Protein AF-A0A662FRE4-F1 (afdb_monomer_lite)

Sequence (69 aa):
MQICEICGERSTKLFECRICGRRVCILEFNAKEKICEICEMTLCRKCKNQLSIAVCNLCGILVCEDCSV

Structure (mmCIF, N/CA/C/O backbone):
data_AF-A0A662FRE4-F1
#
_entry.id   AF-A0A662FRE4-F1
#
loop_
_atom_site.group_PDB
_atom_site.id
_atom_site.type_symbol
_atom_site.label_atom_id
_atom_site.label_alt_id
_atom_site.label_comp_id
_atom_site.label_asym_id
_atom_site.label_entity_id
_atom_site.label_seq_id
_atom_site.pdbx_PDB_ins_code
_atom_site.Cartn_x
_atom_site.Cartn_y
_atom_site.Cartn_z
_atom_site.occupancy
_atom_site.B_iso_or_equiv
_atom_site.auth_seq_id
_atom_site.auth_comp_id
_atom_site.auth_asym_id
_atom_site.auth_atom_id
_atom_site.pdbx_PDB_model_num
ATOM 1 N N . MET A 1 1 ? 11.240 -7.035 -19.337 1.00 60.81 1 MET A N 1
ATOM 2 C CA . MET A 1 1 ? 11.126 -5.769 -18.577 1.00 60.81 1 MET A CA 1
ATOM 3 C C . MET A 1 1 ? 9.684 -5.629 -18.143 1.00 60.81 1 MET A C 1
ATOM 5 O O . MET A 1 1 ? 8.815 -5.843 -18.979 1.00 60.81 1 MET A O 1
ATOM 9 N N . GLN A 1 2 ? 9.432 -5.357 -16.866 1.00 83.56 2 GLN A N 1
ATOM 10 C CA . GLN A 1 2 ? 8.075 -5.178 -16.347 1.00 83.56 2 GLN A CA 1
ATOM 11 C C . GLN A 1 2 ? 7.834 -3.689 -16.059 1.00 83.56 2 GLN A C 1
ATOM 13 O O . GLN A 1 2 ? 8.794 -2.931 -15.920 1.00 83.56 2 GLN A O 1
ATOM 18 N N . ILE A 1 3 ? 6.574 -3.261 -16.019 1.00 87.56 3 ILE A N 1
ATOM 19 C CA . ILE A 1 3 ? 6.197 -1.854 -15.827 1.00 87.56 3 ILE A CA 1
ATOM 20 C C . ILE A 1 3 ? 5.634 -1.682 -14.419 1.00 87.56 3 ILE A C 1
ATOM 22 O O . ILE A 1 3 ? 4.814 -2.489 -13.989 1.00 87.56 3 ILE A O 1
ATOM 26 N N . CYS A 1 4 ? 6.090 -0.652 -13.710 1.00 88.56 4 CYS A N 1
ATOM 27 C CA . CYS A 1 4 ? 5.544 -0.283 -12.41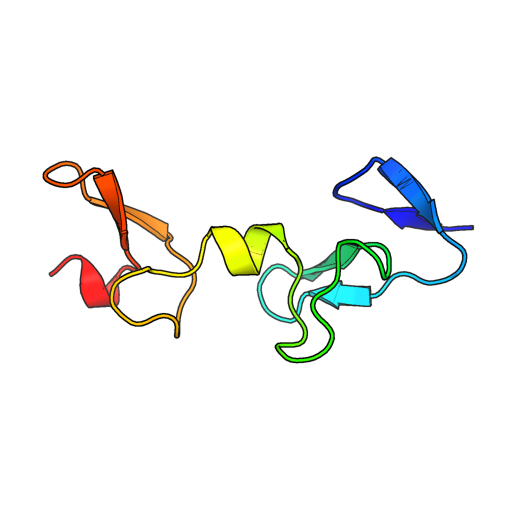2 1.00 88.56 4 CYS A CA 1
ATOM 28 C C . CYS A 1 4 ? 4.094 0.188 -12.561 1.00 88.56 4 CYS A C 1
ATOM 30 O O . CYS A 1 4 ? 3.822 1.104 -13.334 1.00 88.56 4 CYS A O 1
ATOM 32 N N . GLU A 1 5 ? 3.179 -0.385 -11.781 1.00 85.62 5 GLU A N 1
ATOM 33 C CA . GLU A 1 5 ? 1.761 -0.002 -11.803 1.00 85.62 5 GLU A CA 1
ATOM 34 C C . GLU A 1 5 ? 1.473 1.370 -11.168 1.00 85.62 5 GLU A C 1
ATOM 36 O O . GLU A 1 5 ? 0.336 1.832 -11.232 1.00 85.62 5 GLU A O 1
ATOM 41 N N . ILE A 1 6 ? 2.470 2.026 -10.555 1.00 85.38 6 ILE A N 1
ATOM 42 C CA . ILE A 1 6 ? 2.314 3.377 -9.992 1.00 85.38 6 ILE A CA 1
ATOM 43 C C . ILE A 1 6 ? 2.940 4.436 -10.895 1.00 85.38 6 ILE A C 1
ATOM 45 O O . ILE A 1 6 ? 2.226 5.258 -11.461 1.00 85.38 6 ILE A O 1
ATOM 49 N N . CYS A 1 7 ? 4.262 4.413 -11.063 1.00 87.94 7 CYS A N 1
ATOM 50 C CA . CYS A 1 7 ? 4.953 5.438 -11.844 1.00 87.94 7 CYS A CA 1
ATOM 51 C C . CYS A 1 7 ? 4.944 5.176 -13.360 1.00 87.94 7 CYS A C 1
ATOM 53 O O . CYS A 1 7 ? 5.338 6.044 -14.131 1.00 87.94 7 CYS A O 1
ATOM 55 N N . GLY A 1 8 ? 4.536 3.983 -13.812 1.00 85.88 8 GLY A N 1
ATOM 56 C CA . GLY A 1 8 ? 4.548 3.620 -15.233 1.00 85.88 8 GLY A CA 1
ATOM 57 C C . GLY A 1 8 ? 5.946 3.396 -15.821 1.00 85.88 8 GLY A C 1
ATOM 58 O O . GLY A 1 8 ? 6.076 3.137 -17.019 1.00 85.88 8 GLY A O 1
ATOM 59 N N . GLU A 1 9 ? 7.005 3.459 -15.009 1.00 89.44 9 GLU A N 1
ATOM 60 C CA . GLU A 1 9 ? 8.369 3.239 -15.482 1.00 89.44 9 GLU A CA 1
ATOM 61 C C . GLU A 1 9 ? 8.697 1.756 -15.663 1.00 89.44 9 GLU A C 1
ATOM 63 O O . GLU A 1 9 ? 8.213 0.870 -14.947 1.00 89.44 9 GLU A O 1
ATOM 68 N N . ARG A 1 10 ? 9.584 1.476 -16.621 1.00 87.62 10 ARG A N 1
ATOM 69 C CA . ARG A 1 10 ? 10.119 0.130 -16.831 1.00 87.62 10 ARG A CA 1
ATOM 70 C C . ARG A 1 10 ? 11.139 -0.180 -15.748 1.00 87.62 10 ARG A C 1
ATOM 72 O O . ARG A 1 10 ? 12.141 0.509 -15.611 1.00 87.62 10 ARG A O 1
ATOM 79 N N . SER A 1 11 ? 10.914 -1.268 -15.028 1.00 87.44 11 SER A N 1
ATOM 80 C CA . SER A 1 11 ? 11.822 -1.759 -13.999 1.00 87.44 11 SER A CA 1
ATOM 81 C C . SER A 1 11 ? 12.264 -3.191 -14.275 1.00 87.44 11 SER A C 1
ATOM 83 O O . SER A 1 11 ? 11.539 -4.021 -14.834 1.00 87.44 11 SER A O 1
ATOM 85 N N . THR A 1 12 ? 13.499 -3.481 -13.874 1.00 86.50 12 THR A N 1
ATOM 86 C CA . THR A 1 12 ? 14.093 -4.822 -13.973 1.00 86.50 12 THR A CA 1
ATOM 87 C C . THR A 1 12 ? 13.505 -5.770 -12.931 1.00 86.50 12 THR A C 1
ATOM 89 O O . THR A 1 12 ? 13.398 -6.968 -13.180 1.00 86.50 12 THR A O 1
ATOM 92 N N . LYS A 1 13 ? 13.096 -5.231 -11.778 1.00 88.00 13 LYS A N 1
ATOM 93 C CA . LYS A 1 13 ? 12.405 -5.952 -10.708 1.00 88.00 13 LYS A CA 1
ATOM 94 C C . LYS A 1 13 ? 11.172 -5.172 -10.278 1.00 88.00 13 LYS A C 1
ATOM 96 O O . LYS A 1 13 ? 11.266 -3.970 -10.033 1.00 88.00 13 LYS A O 1
ATOM 101 N N . LEU A 1 14 ? 10.056 -5.877 -10.158 1.00 89.88 14 LEU A N 1
ATOM 102 C CA . LEU A 1 14 ? 8.869 -5.391 -9.473 1.00 89.88 14 LEU A CA 1
ATOM 103 C C . LEU A 1 14 ? 8.669 -6.167 -8.177 1.00 89.88 14 LEU A C 1
ATOM 105 O O . LEU A 1 14 ? 9.061 -7.329 -8.063 1.00 89.88 14 LEU A O 1
ATOM 109 N N . PHE A 1 15 ? 8.040 -5.503 -7.224 1.00 91.12 15 PHE A N 1
ATOM 110 C CA . PHE A 1 15 ? 7.672 -6.022 -5.923 1.00 91.12 15 PHE A CA 1
ATOM 111 C C . PHE A 1 15 ? 6.160 -5.971 -5.790 1.00 91.12 15 PHE A C 1
ATOM 113 O O . PHE A 1 15 ? 5.533 -4.979 -6.156 1.00 91.12 15 PHE A O 1
ATOM 120 N N . GLU A 1 16 ? 5.576 -7.047 -5.284 1.00 87.12 16 GLU A N 1
ATOM 121 C CA . GLU A 1 16 ? 4.138 -7.132 -5.076 1.00 87.12 16 GLU A CA 1
ATOM 122 C C . GLU A 1 16 ? 3.781 -6.586 -3.692 1.00 87.12 16 GLU A C 1
ATOM 124 O O . GLU A 1 16 ? 4.332 -7.012 -2.674 1.00 87.12 16 GLU A O 1
ATOM 129 N N . CYS A 1 17 ? 2.874 -5.614 -3.651 1.00 84.75 17 CYS A N 1
ATOM 130 C CA . CYS A 1 17 ? 2.344 -5.084 -2.406 1.00 84.75 17 CYS A CA 1
ATOM 131 C C . CYS A 1 17 ? 1.511 -6.159 -1.701 1.00 84.75 17 CYS A C 1
ATOM 133 O O . CYS A 1 17 ? 0.507 -6.610 -2.247 1.00 84.75 17 CYS A O 1
ATOM 135 N N . ARG A 1 18 ? 1.850 -6.500 -0.450 1.00 79.00 18 ARG A N 1
ATOM 136 C CA . ARG A 1 18 ? 1.120 -7.529 0.318 1.00 79.00 18 ARG A CA 1
ATOM 137 C C . ARG A 1 18 ? -0.337 -7.178 0.636 1.00 79.00 18 ARG A C 1
ATOM 139 O O . ARG A 1 18 ? -1.073 -8.029 1.116 1.00 79.00 18 ARG A O 1
ATOM 146 N N . ILE A 1 19 ? -0.711 -5.912 0.459 1.00 75.62 19 ILE A N 1
ATOM 147 C CA . ILE A 1 19 ? -2.028 -5.394 0.814 1.00 75.62 19 ILE A CA 1
ATOM 148 C C . ILE A 1 19 ? -2.938 -5.307 -0.418 1.00 75.62 19 ILE A C 1
ATOM 150 O O . ILE A 1 19 ? -4.027 -5.865 -0.407 1.00 75.62 19 ILE A O 1
ATOM 154 N N . CYS A 1 20 ? -2.522 -4.589 -1.467 1.00 76.50 20 CYS A N 1
ATOM 155 C CA . CYS A 1 20 ? -3.356 -4.371 -2.657 1.00 76.50 20 CYS A CA 1
ATOM 156 C C . CYS A 1 20 ? -2.993 -5.269 -3.846 1.00 76.50 20 CYS A C 1
ATOM 158 O O . CYS A 1 20 ? -3.694 -5.242 -4.852 1.00 76.50 20 CYS A O 1
ATOM 160 N N . GLY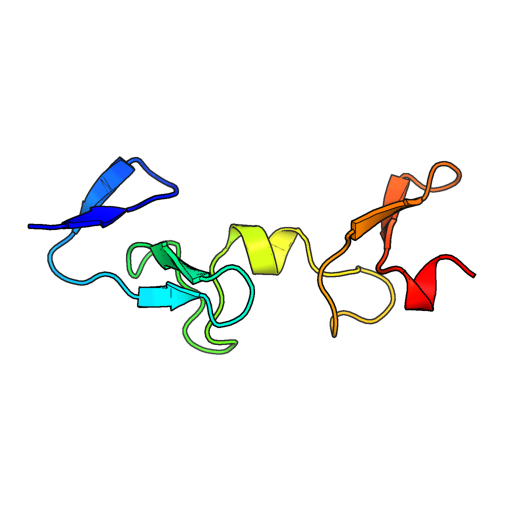 A 1 21 ? -1.886 -6.015 -3.769 1.00 79.00 21 GLY A N 1
ATOM 161 C CA . GLY A 1 21 ? -1.418 -6.900 -4.839 1.00 79.00 21 GLY A CA 1
ATOM 162 C C . GLY A 1 21 ? -0.768 -6.198 -6.038 1.00 79.00 21 GLY A C 1
ATOM 163 O O . GLY A 1 21 ? -0.363 -6.874 -6.978 1.00 79.00 21 GLY A O 1
ATOM 164 N N . ARG A 1 22 ? -0.639 -4.861 -6.036 1.00 83.12 22 ARG A N 1
ATOM 165 C CA . ARG A 1 22 ? 0.021 -4.124 -7.132 1.00 83.12 22 ARG A CA 1
ATOM 166 C C . ARG A 1 22 ? 1.511 -4.440 -7.211 1.00 83.12 22 ARG A C 1
ATOM 168 O O . ARG A 1 22 ? 2.185 -4.514 -6.182 1.00 83.12 22 ARG A O 1
ATOM 175 N N . ARG A 1 23 ? 2.036 -4.530 -8.431 1.00 91.06 23 ARG A N 1
ATOM 176 C CA . ARG A 1 23 ? 3.451 -4.723 -8.753 1.00 91.06 23 ARG A CA 1
ATOM 177 C C . ARG A 1 23 ? 4.124 -3.387 -9.023 1.00 91.06 23 ARG A C 1
ATOM 179 O O . ARG A 1 23 ? 3.866 -2.714 -10.019 1.00 91.06 23 ARG A O 1
ATOM 186 N N . VAL A 1 24 ? 5.023 -3.012 -8.129 1.00 91.38 24 VAL A N 1
ATOM 187 C CA . VAL A 1 24 ? 5.627 -1.680 -8.099 1.00 91.38 24 VAL A CA 1
ATOM 188 C C . VAL A 1 24 ? 7.147 -1.774 -8.118 1.00 91.38 24 VAL A C 1
ATOM 190 O O . VAL A 1 24 ? 7.726 -2.787 -7.726 1.00 91.38 24 VAL A O 1
ATOM 193 N N . CYS A 1 25 ? 7.816 -0.755 -8.644 1.00 92.88 25 CYS A N 1
ATOM 194 C CA . CYS A 1 25 ? 9.274 -0.708 -8.649 1.00 92.88 25 CYS A CA 1
ATOM 195 C C . CYS A 1 25 ? 9.816 -0.517 -7.226 1.00 92.88 25 CYS A C 1
ATOM 197 O O . CYS A 1 25 ? 9.082 -0.145 -6.316 1.00 92.88 25 CYS A O 1
ATOM 199 N N . ILE A 1 26 ? 11.118 -0.744 -7.031 1.00 89.50 26 ILE A N 1
ATOM 200 C CA . ILE A 1 26 ? 11.756 -0.599 -5.712 1.00 89.50 26 ILE A CA 1
ATOM 201 C C . ILE A 1 26 ? 11.638 0.814 -5.121 1.00 89.50 26 ILE A C 1
ATOM 203 O O . ILE A 1 26 ? 11.708 0.964 -3.910 1.00 89.50 26 ILE A O 1
ATOM 207 N N . LEU A 1 27 ? 11.471 1.832 -5.970 1.00 89.19 27 LEU A N 1
ATOM 208 C CA . LEU A 1 27 ? 11.301 3.223 -5.547 1.00 89.19 27 LEU A CA 1
ATOM 209 C C . LEU A 1 27 ? 9.946 3.435 -4.864 1.00 89.19 27 LEU A C 1
ATOM 211 O O . LEU A 1 27 ? 9.877 4.087 -3.837 1.0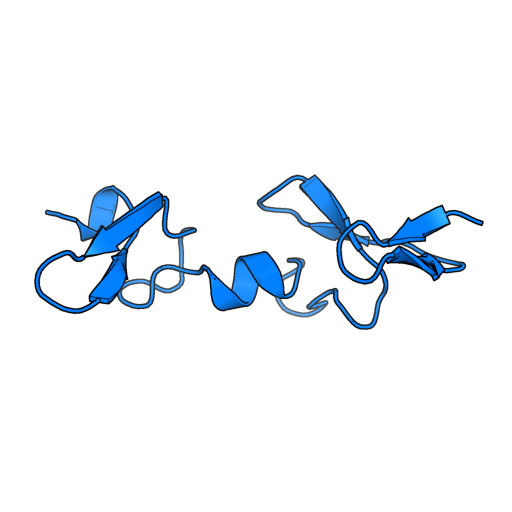0 89.19 27 LEU A O 1
ATOM 215 N N . GLU A 1 28 ? 8.905 2.806 -5.407 1.00 88.44 28 GLU A N 1
ATOM 216 C CA . GLU A 1 28 ? 7.516 2.878 -4.937 1.00 88.44 28 GLU A CA 1
ATOM 217 C C . GLU A 1 28 ? 7.169 1.741 -3.959 1.00 88.44 28 GLU A C 1
ATOM 219 O O . GLU A 1 28 ? 6.009 1.547 -3.582 1.00 88.44 28 GLU A O 1
ATOM 224 N N . PHE A 1 29 ? 8.156 0.919 -3.597 1.00 90.75 29 PHE A N 1
ATOM 225 C CA . PHE A 1 29 ? 7.982 -0.225 -2.716 1.00 90.75 29 PHE A CA 1
ATOM 226 C C . PHE A 1 29 ? 8.645 0.024 -1.369 1.00 90.75 29 PHE A C 1
ATOM 228 O O . PHE A 1 29 ? 9.871 0.052 -1.244 1.00 90.75 29 PHE A O 1
ATOM 235 N N . ASN A 1 30 ? 7.834 0.082 -0.322 1.00 87.81 30 ASN A N 1
ATOM 236 C CA . ASN A 1 30 ? 8.326 0.103 1.037 1.00 87.81 30 ASN A CA 1
ATOM 237 C C . ASN A 1 30 ? 8.742 -1.313 1.463 1.00 87.81 30 ASN A C 1
ATOM 239 O O . ASN A 1 30 ? 7.926 -2.137 1.881 1.00 87.81 30 ASN A O 1
ATOM 243 N N . ALA A 1 31 ? 10.043 -1.596 1.378 1.00 85.81 31 ALA A N 1
ATOM 244 C CA . ALA A 1 31 ? 10.600 -2.900 1.733 1.00 85.81 31 ALA A CA 1
ATOM 245 C C . ALA A 1 31 ? 10.505 -3.241 3.233 1.00 85.81 31 ALA A C 1
ATOM 247 O O . ALA A 1 31 ? 10.538 -4.425 3.573 1.00 85.81 31 ALA A O 1
ATOM 248 N N . LYS A 1 32 ? 10.377 -2.243 4.124 1.00 84.81 32 LYS A N 1
ATOM 249 C CA . LYS A 1 32 ? 10.217 -2.480 5.571 1.00 84.81 32 LYS A CA 1
ATOM 250 C C . LYS A 1 32 ? 8.845 -3.076 5.872 1.00 84.81 32 LYS A C 1
ATOM 252 O O . LYS A 1 32 ? 8.753 -4.107 6.528 1.00 84.81 32 LYS A O 1
ATOM 257 N N . GLU A 1 33 ? 7.804 -2.463 5.321 1.00 77.75 33 GLU A N 1
ATOM 258 C CA . GLU A 1 33 ? 6.404 -2.845 5.551 1.00 77.75 33 GLU A CA 1
ATOM 259 C C . GLU A 1 33 ? 5.874 -3.853 4.508 1.00 77.75 33 GLU A C 1
ATOM 261 O O . GLU A 1 33 ? 4.789 -4.422 4.668 1.00 77.75 33 GLU A O 1
ATOM 266 N N . LYS A 1 34 ? 6.657 -4.105 3.446 1.00 87.31 34 LYS A N 1
ATOM 267 C CA . LYS A 1 34 ? 6.324 -4.921 2.262 1.00 87.31 34 LYS A CA 1
ATOM 268 C C . LYS A 1 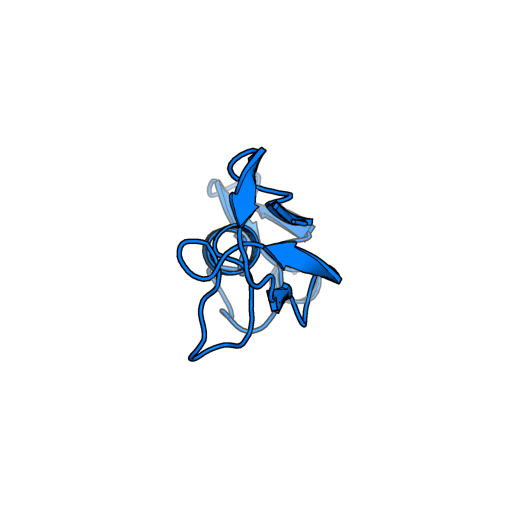34 ? 5.048 -4.458 1.545 1.00 87.31 34 LYS A C 1
ATOM 270 O O . LYS A 1 34 ? 4.227 -5.274 1.115 1.00 87.31 34 LYS A O 1
ATOM 275 N N . ILE A 1 35 ? 4.872 -3.146 1.426 1.00 85.69 35 ILE A N 1
ATOM 276 C CA . ILE A 1 35 ? 3.705 -2.505 0.801 1.00 85.69 35 ILE A CA 1
ATOM 277 C C . ILE A 1 35 ? 4.149 -1.478 -0.234 1.00 85.69 35 ILE A C 1
ATOM 279 O O . ILE A 1 35 ? 5.285 -1.020 -0.201 1.00 85.69 35 ILE A O 1
ATOM 283 N N . CYS A 1 36 ? 3.267 -1.110 -1.161 1.00 87.62 36 CYS A N 1
ATOM 284 C CA . CYS A 1 36 ? 3.530 0.023 -2.042 1.00 87.62 36 CYS A CA 1
ATOM 285 C C . CYS A 1 36 ? 3.323 1.360 -1.318 1.00 87.62 36 CYS A C 1
ATOM 287 O O . CYS A 1 36 ? 2.559 1.429 -0.352 1.00 87.62 36 CYS A O 1
ATOM 289 N N . GLU A 1 37 ? 3.952 2.416 -1.828 1.00 82.62 37 GLU A N 1
ATOM 290 C CA . GLU A 1 37 ? 3.860 3.779 -1.293 1.00 82.62 37 GLU A CA 1
ATOM 291 C C . GLU A 1 37 ? 2.403 4.260 -1.206 1.00 82.62 37 GLU A C 1
ATOM 293 O O . GLU A 1 37 ? 1.984 4.804 -0.192 1.00 82.62 37 GLU A O 1
ATOM 298 N N . ILE A 1 38 ? 1.567 3.950 -2.203 1.00 81.50 38 ILE A N 1
ATOM 299 C CA . ILE A 1 38 ? 0.133 4.278 -2.147 1.00 81.50 38 ILE A CA 1
ATOM 300 C C . ILE A 1 38 ? -0.534 3.626 -0.937 1.00 81.50 38 ILE A C 1
ATOM 302 O O . ILE A 1 38 ? -1.306 4.282 -0.242 1.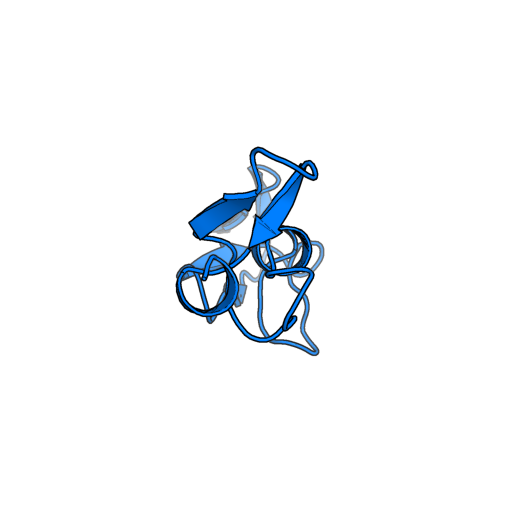00 81.50 38 ILE A O 1
ATOM 306 N N . CYS A 1 39 ? -0.266 2.343 -0.678 1.00 74.50 39 CYS A N 1
ATOM 307 C CA . CYS A 1 39 ? -0.819 1.656 0.487 1.00 74.50 39 CYS A CA 1
ATOM 308 C C . CYS A 1 39 ? -0.310 2.281 1.781 1.00 74.50 39 CYS A C 1
ATOM 310 O O . CYS A 1 39 ? -1.110 2.487 2.681 1.00 74.50 39 CYS A O 1
ATOM 312 N N . GLU A 1 40 ? 0.970 2.642 1.851 1.00 79.12 40 GLU A N 1
ATOM 313 C CA . GLU A 1 40 ? 1.543 3.367 2.987 1.00 79.12 40 GLU A CA 1
ATOM 314 C C . GLU A 1 40 ? 0.841 4.715 3.225 1.00 79.12 40 GLU A C 1
ATOM 316 O O . GLU A 1 40 ? 0.441 5.019 4.349 1.00 79.12 40 GLU A O 1
ATOM 321 N N . MET A 1 41 ? 0.609 5.491 2.164 1.00 71.19 41 MET A N 1
ATOM 322 C CA . MET A 1 41 ? -0.076 6.785 2.223 1.00 71.19 41 MET A CA 1
ATOM 323 C C . MET A 1 41 ? -1.575 6.666 2.526 1.00 71.19 41 MET A C 1
ATOM 325 O O . MET A 1 41 ? -2.165 7.596 3.077 1.00 71.19 41 MET A O 1
ATOM 329 N N . THR A 1 42 ? -2.191 5.537 2.167 1.00 67.00 42 THR A N 1
ATOM 330 C CA . THR A 1 42 ? -3.620 5.252 2.375 1.00 67.00 42 THR A CA 1
ATOM 331 C C . THR A 1 42 ? -3.901 4.438 3.636 1.00 67.00 42 THR A C 1
ATOM 333 O O . THR A 1 42 ? -5.055 4.093 3.896 1.00 67.00 42 THR A O 1
ATOM 336 N N . LEU A 1 43 ? -2.890 4.151 4.462 1.00 67.25 43 LEU A N 1
ATOM 337 C CA . LEU A 1 43 ? -3.108 3.545 5.772 1.00 67.25 43 LEU A CA 1
ATOM 338 C C . LEU A 1 43 ? -4.027 4.428 6.622 1.00 67.25 43 LEU A C 1
ATOM 340 O O . LEU A 1 43 ? -3.926 5.658 6.636 1.00 67.25 43 LEU A O 1
ATOM 344 N N . CYS A 1 44 ? -4.913 3.775 7.372 1.00 62.47 44 CYS A N 1
ATOM 345 C CA . CYS A 1 44 ? -5.746 4.431 8.365 1.00 62.47 44 CYS A CA 1
ATOM 346 C C . CYS A 1 44 ? -4.848 5.231 9.317 1.00 62.47 44 CYS A C 1
ATOM 348 O O . CYS A 1 44 ? -4.032 4.649 10.032 1.00 62.47 44 CYS A O 1
ATOM 350 N N . ARG A 1 45 ? -4.986 6.561 9.380 1.00 64.25 45 ARG A N 1
ATOM 351 C CA . ARG A 1 45 ? -4.132 7.371 10.273 1.00 64.25 45 ARG A CA 1
ATOM 352 C C . ARG A 1 45 ? -4.439 7.139 11.753 1.00 64.25 45 ARG A C 1
ATOM 354 O O . ARG A 1 45 ? -3.632 7.527 12.592 1.00 64.25 45 ARG A O 1
ATOM 361 N N . LYS A 1 46 ? -5.586 6.523 12.065 1.00 58.09 46 LYS A N 1
ATOM 362 C CA . LYS A 1 46 ? -6.022 6.214 13.432 1.00 58.09 46 LYS A CA 1
ATOM 363 C C . LYS A 1 46 ? -5.303 4.981 13.990 1.00 58.09 46 LYS A C 1
ATOM 365 O O . LYS A 1 46 ? -4.750 5.052 15.079 1.00 58.09 46 LYS A O 1
ATOM 370 N N . CYS A 1 47 ? -5.274 3.875 13.244 1.00 59.34 47 CYS A N 1
ATOM 371 C CA . CYS A 1 47 ? -4.680 2.618 13.716 1.00 59.34 47 CYS A CA 1
ATOM 372 C C . CYS A 1 47 ? -3.354 2.256 13.035 1.00 59.34 47 CYS A C 1
ATOM 374 O O . CYS A 1 47 ? -2.627 1.420 13.560 1.00 59.34 47 CYS A O 1
ATOM 376 N N . LYS A 1 48 ? -3.044 2.838 11.866 1.00 61.34 48 LYS A N 1
ATOM 377 C CA . LYS A 1 48 ? -1.902 2.504 10.988 1.00 61.34 48 LYS A CA 1
ATOM 378 C C . LYS A 1 48 ? -1.770 1.018 10.621 1.00 61.34 48 LYS A C 1
ATOM 380 O O . LYS A 1 48 ? -0.766 0.621 10.048 1.00 61.34 48 LYS A O 1
ATOM 385 N N . ASN A 1 49 ? -2.782 0.210 10.927 1.00 57.22 49 ASN A N 1
ATOM 386 C CA . ASN A 1 49 ? -2.722 -1.248 10.844 1.00 57.22 49 ASN A CA 1
ATOM 387 C C . ASN A 1 49 ? -3.564 -1.807 9.687 1.00 57.22 49 ASN A C 1
ATOM 389 O O . ASN A 1 49 ? -3.401 -2.956 9.290 1.00 57.22 49 ASN A O 1
ATOM 393 N N . GLN A 1 50 ? -4.479 -0.995 9.153 1.00 56.44 50 GLN A N 1
ATOM 394 C CA . GLN A 1 50 ? -5.393 -1.355 8.071 1.00 56.44 50 GLN A CA 1
ATOM 395 C C . GLN A 1 50 ? -5.406 -0.254 7.009 1.00 56.44 50 GLN A C 1
ATOM 397 O O . GLN A 1 50 ? -5.233 0.926 7.334 1.00 56.44 50 GLN A O 1
ATOM 402 N N . LEU A 1 51 ? -5.647 -0.625 5.746 1.00 56.19 51 LEU A N 1
ATOM 403 C CA . LEU A 1 51 ? -5.940 0.368 4.717 1.00 56.19 51 LEU A CA 1
ATOM 404 C C . LEU A 1 51 ? -7.224 1.108 5.049 1.00 56.19 51 LEU A C 1
ATOM 406 O O . LEU A 1 51 ? -8.216 0.528 5.489 1.00 56.19 51 LEU A O 1
ATOM 410 N N . SER A 1 52 ? -7.198 2.402 4.790 1.00 57.12 52 SER A N 1
ATOM 411 C CA . SER A 1 52 ? -8.385 3.222 4.820 1.00 57.12 52 SER A CA 1
ATOM 412 C C . SER A 1 52 ? -9.305 2.856 3.663 1.00 57.12 52 SER A C 1
ATOM 414 O O . SER A 1 52 ? -8.920 2.974 2.502 1.00 57.12 52 SER A O 1
ATOM 416 N N . ILE A 1 53 ? -10.529 2.451 3.985 1.00 56.88 53 ILE A N 1
ATOM 417 C CA . ILE A 1 53 ? -11.592 2.174 3.005 1.00 56.88 53 ILE A CA 1
ATOM 418 C C . ILE A 1 53 ? -12.511 3.400 2.867 1.00 56.88 53 ILE A C 1
ATOM 420 O O . ILE A 1 53 ? -13.149 3.584 1.835 1.00 56.88 53 ILE A O 1
ATOM 424 N N . ALA A 1 54 ? -12.523 4.287 3.870 1.00 54.16 54 ALA A N 1
ATOM 425 C CA . ALA A 1 54 ? -13.323 5.505 3.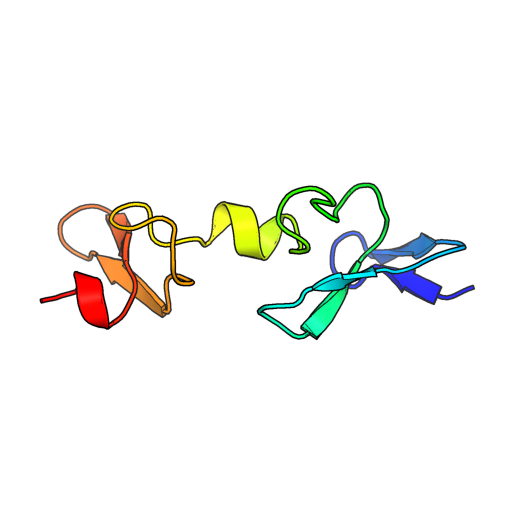883 1.00 54.16 54 ALA A CA 1
ATOM 426 C C . ALA A 1 54 ? -12.520 6.700 4.418 1.00 54.16 54 ALA A C 1
ATOM 428 O O . ALA A 1 54 ? -11.608 6.556 5.228 1.00 54.16 54 ALA A O 1
ATOM 429 N N . VAL A 1 55 ? -12.865 7.909 3.982 1.00 54.66 55 VAL A N 1
ATOM 430 C CA . VAL A 1 55 ? -12.356 9.147 4.585 1.00 54.66 55 VAL A CA 1
ATOM 431 C C . VAL A 1 55 ? -13.401 9.640 5.587 1.00 54.66 55 VAL A C 1
ATOM 433 O O . VAL A 1 55 ? -14.580 9.737 5.261 1.00 54.66 55 VAL A O 1
ATOM 436 N N . CYS A 1 56 ? -12.980 9.952 6.811 1.00 52.97 56 CYS A N 1
ATOM 437 C CA . CYS A 1 56 ? -13.806 10.582 7.838 1.00 52.97 56 CYS A CA 1
ATOM 438 C C . CYS A 1 56 ? -14.370 11.902 7.300 1.00 52.97 56 CYS A C 1
ATOM 440 O O . CYS A 1 56 ? -13.636 12.880 7.186 1.00 52.97 56 CYS A O 1
ATOM 442 N N . ASN A 1 57 ? -15.672 11.965 7.025 1.00 43.62 57 ASN A N 1
ATOM 443 C CA . ASN A 1 57 ? -16.317 13.175 6.492 1.00 43.62 57 ASN A CA 1
ATOM 444 C C . ASN A 1 57 ? -16.335 14.361 7.479 1.00 43.62 57 ASN A C 1
ATOM 446 O O . ASN A 1 57 ? -16.571 15.492 7.073 1.00 43.62 57 ASN A O 1
ATOM 450 N N . LEU A 1 58 ? -16.066 14.118 8.766 1.00 49.09 58 LEU A N 1
ATOM 451 C CA . LEU A 1 58 ? -15.974 15.155 9.804 1.00 49.09 58 LEU A CA 1
ATOM 452 C C . LEU A 1 58 ? -14.582 15.789 9.901 1.00 49.09 58 LEU A C 1
ATOM 454 O O . LEU A 1 58 ? -14.446 16.942 10.292 1.00 49.09 58 LEU A O 1
ATOM 458 N N . CYS A 1 59 ? -13.543 15.016 9.598 1.00 50.72 59 CYS A N 1
ATOM 459 C CA . CYS A 1 59 ? -12.170 15.347 9.957 1.00 50.72 59 CYS A CA 1
ATOM 460 C C . CYS A 1 59 ? -11.168 15.198 8.801 1.00 50.72 59 CYS A C 1
ATOM 462 O O . CYS A 1 59 ? -10.010 15.580 8.939 1.00 50.72 59 CYS A O 1
ATOM 464 N N . GLY A 1 60 ? -11.595 14.648 7.660 1.00 51.97 60 GLY A N 1
ATOM 465 C CA . GLY A 1 60 ? -10.771 14.415 6.469 1.00 51.97 60 GLY A CA 1
ATOM 466 C C . GLY A 1 60 ? -9.750 13.282 6.617 1.00 51.97 60 GLY A C 1
ATOM 467 O O . GLY A 1 60 ? -8.887 13.110 5.761 1.00 51.97 60 GLY A O 1
ATOM 468 N N . ILE A 1 61 ? -9.808 12.519 7.712 1.00 56.28 61 ILE A N 1
ATOM 469 C CA . ILE A 1 61 ? -8.825 11.483 8.037 1.00 56.28 61 ILE A CA 1
ATOM 470 C C . ILE A 1 61 ? -9.176 10.167 7.341 1.00 56.28 61 ILE A C 1
ATOM 472 O O . ILE A 1 61 ? -10.298 9.690 7.449 1.00 56.28 61 ILE A O 1
ATOM 476 N N . LEU A 1 62 ? -8.189 9.547 6.697 1.00 58.84 62 LEU A N 1
ATOM 477 C CA . LEU A 1 62 ? -8.254 8.172 6.207 1.00 58.84 62 LEU A CA 1
ATOM 478 C C . LEU A 1 62 ? -8.494 7.199 7.381 1.00 58.84 62 LEU A C 1
ATOM 480 O O . LEU A 1 62 ? -7.636 7.072 8.261 1.00 58.84 62 LEU A O 1
ATOM 484 N N . VAL A 1 63 ? -9.660 6.550 7.411 1.00 56.41 63 VAL A N 1
ATOM 485 C CA . VAL A 1 63 ? -10.084 5.574 8.423 1.00 56.41 63 VAL A CA 1
ATOM 486 C C . VAL A 1 63 ? -10.479 4.232 7.791 1.00 56.41 63 VAL A C 1
ATOM 488 O O . VAL A 1 63 ? -11.122 4.154 6.744 1.00 56.41 63 VAL A O 1
ATOM 491 N N . CYS A 1 64 ? -10.065 3.137 8.427 1.00 63.50 64 CYS A N 1
ATOM 492 C CA . CYS A 1 64 ? -10.566 1.801 8.099 1.00 63.50 64 CYS A CA 1
ATOM 493 C C . CYS A 1 64 ? -11.976 1.597 8.676 1.00 63.50 64 CYS A C 1
ATOM 495 O O . CYS A 1 64 ? -12.396 2.355 9.552 1.00 63.50 64 CYS A O 1
ATOM 497 N N . GLU A 1 65 ? -12.685 0.569 8.203 1.00 57.41 65 GLU A N 1
ATOM 498 C CA . GLU A 1 65 ? -14.048 0.224 8.646 1.00 57.41 65 GLU A CA 1
ATOM 499 C C . GLU A 1 65 ? -14.140 0.119 10.181 1.00 57.41 65 GLU A C 1
ATOM 501 O O . GLU A 1 65 ? -14.991 0.752 10.800 1.00 57.41 65 GLU A O 1
ATOM 506 N N . ASP A 1 66 ? -13.151 -0.525 10.802 1.00 55.50 66 ASP A N 1
ATOM 507 C CA . ASP A 1 66 ? -13.038 -0.711 12.256 1.00 55.50 66 ASP A CA 1
ATOM 508 C C . ASP A 1 66 ? -12.837 0.603 13.045 1.00 55.50 66 ASP A C 1
ATOM 510 O O . ASP A 1 66 ? -13.195 0.721 14.211 1.00 55.50 66 ASP A O 1
ATOM 514 N N . CYS A 1 67 ? -12.257 1.629 12.414 1.00 53.06 67 CYS A N 1
ATOM 515 C CA . CYS A 1 67 ? -11.978 2.931 13.034 1.00 53.06 67 CYS A CA 1
ATOM 516 C C . CYS A 1 67 ? -13.021 4.008 12.702 1.00 53.06 67 CYS A C 1
ATOM 518 O O . CYS A 1 67 ? -12.887 5.139 13.195 1.00 53.06 67 CYS A O 1
ATOM 520 N N . SER A 1 68 ? -13.993 3.670 11.847 1.00 53.47 68 SER A N 1
ATOM 521 C CA . SER A 1 68 ? -15.088 4.541 11.404 1.00 53.47 68 SER A CA 1
ATOM 522 C C . SER A 1 68 ? -16.277 4.589 12.375 1.00 53.47 68 SER A C 1
ATOM 524 O O . SER A 1 68 ? -17.219 5.340 12.131 1.00 53.47 68 SER A O 1
ATOM 526 N N . VAL A 1 69 ? -16.196 3.816 13.465 1.00 55.94 69 VAL A N 1
ATOM 527 C CA . VAL A 1 69 ? -17.180 3.715 14.555 1.00 55.94 69 VAL A CA 1
ATOM 528 C C . VAL A 1 69 ? -17.034 4.850 15.567 1.00 55.94 69 VAL A C 1
ATOM 530 O O . VAL A 1 69 ? -15.875 5.246 15.864 1.00 55.94 69 VAL A O 1
#

Foldseek 3Di:
DDAAPPPRDDDPAWAAAPAPRGTHHPVQADPVNSHGVVQQVQQQPVPSPHGQPDQQPVPRTRHHPVRND

Radius of gyration: 13.65 Å; chains: 1; bounding box: 31×23×33 Å

pLDDT: mean 73.34, std 14.83, range [43.62, 92.88]

Secondary structure (DSSP, 8-state):
-EE-TTT--EES-EEE-TTT--EEETTSEETTTTEEHHHHHTB-TTTSSSB-SEE-TTT--EE-GGG--